Protein AF-A0A379TYY9-F1 (afdb_monomer_lite)

Radius of gyration: 23.91 Å; chains: 1; bounding box: 45×38×74 Å

InterPro domains:
  IPR006034 Asparaginase/glutaminase-like [PIRSF001220] (24-92)
  IPR006034 Asparaginase/glutaminase-like [PS51732] (27-95)
  IPR006034 Asparaginase/glutaminase-like [PTHR11707] (25-90)
  IPR020827 Asparaginase/glutaminase, active site 1 [PS00144] (31-39)
  IPR027474 L-asparaginase, N-terminal [PF00710] (29-91)
  IPR036152 Asparaginase/glutaminase-like superfamily [SSF53774] (26-91)
  IPR037152 L-asparaginase, N-terminal domain superfamily [G3DSA:3.40.50.1170] (22-94)

Secondary structure (DSSP, 8-state):
-------------HHHHHHHHHHHSPPEEEEEEEESGGGEEEETTEEEE-TTHHHHHHHH-GGGGSTTSPEEEEEEEEEEEPGGG--HHHHHTT-

Foldseek 3Di:
DDPDDPDDPPPCPVVNVVVVVVVVDAAEEEAEQQADQQQFDQDPVGTHHDPCSNVVVLVVDVVCVDPNHHHYDYDYDPPRDYPVPDDPVVVVVVD

Structure (mmCIF, N/CA/C/O backbone):
data_AF-A0A379TYY9-F1
#
_entry.id   AF-A0A379TYY9-F1
#
loop_
_atom_site.group_PDB
_atom_site.id
_atom_site.type_symbol
_atom_site.label_atom_id
_atom_site.label_alt_id
_atom_site.label_comp_id
_atom_site.label_asym_id
_atom_site.label_entity_id
_atom_site.label_seq_id
_atom_site.pdbx_PDB_ins_code
_atom_site.Cartn_x
_atom_site.Cartn_y
_atom_site.Cartn_z
_atom_site.occupancy
_atom_site.B_iso_or_equiv
_atom_site.auth_seq_id
_atom_site.auth_comp_id
_atom_site.auth_asym_id
_atom_site.auth_atom_id
_atom_site.pdbx_PDB_model_num
ATOM 1 N N . MET A 1 1 ? -29.240 6.922 62.359 1.00 37.91 1 MET A N 1
ATOM 2 C CA . MET A 1 1 ? -28.284 6.656 61.264 1.00 37.91 1 MET A CA 1
ATOM 3 C C . MET A 1 1 ? -29.041 6.714 59.949 1.00 37.91 1 MET A C 1
ATOM 5 O O . MET A 1 1 ? -29.799 5.801 59.666 1.00 37.91 1 MET A O 1
ATOM 9 N N . ALA A 1 2 ? -28.898 7.797 59.192 1.00 30.86 2 ALA A N 1
ATOM 10 C CA . ALA A 1 2 ? -29.344 7.875 57.804 1.00 30.86 2 ALA A CA 1
ATOM 11 C C . ALA A 1 2 ? -28.343 8.785 57.089 1.00 30.86 2 ALA A C 1
ATOM 13 O O . ALA A 1 2 ? -28.366 10.000 57.264 1.00 30.86 2 ALA A O 1
ATOM 14 N N . VAL A 1 3 ? -27.379 8.179 56.399 1.00 34.03 3 VAL A N 1
ATOM 15 C CA . VAL A 1 3 ? -26.412 8.906 55.575 1.00 34.03 3 VAL A CA 1
ATOM 16 C C . VAL A 1 3 ? -27.133 9.242 54.275 1.00 34.03 3 VAL A C 1
ATOM 18 O O . VAL A 1 3 ? -27.381 8.371 53.447 1.00 34.03 3 VAL A O 1
ATOM 21 N N . THR A 1 4 ? -27.547 10.495 54.128 1.00 35.06 4 THR A N 1
ATOM 22 C CA . THR A 1 4 ? -28.134 11.012 52.892 1.00 35.06 4 THR A CA 1
ATOM 23 C C . THR A 1 4 ? -27.013 11.226 51.876 1.00 35.06 4 THR A C 1
ATOM 25 O O . THR A 1 4 ? -26.236 12.172 52.000 1.00 35.06 4 THR A O 1
ATOM 28 N N . TYR A 1 5 ? -26.900 10.350 50.878 1.00 40.84 5 TYR A N 1
ATOM 29 C CA . TYR A 1 5 ? -25.984 10.553 49.756 1.00 40.84 5 TYR A CA 1
ATOM 30 C C . TYR A 1 5 ? -26.551 11.638 48.832 1.00 40.84 5 TYR A C 1
ATOM 32 O O . TYR A 1 5 ? -27.510 11.420 48.096 1.00 40.84 5 TYR A O 1
ATOM 40 N N . SER A 1 6 ? -25.968 12.834 48.905 1.00 37.25 6 SER A N 1
ATOM 41 C CA . SER A 1 6 ? -26.215 13.932 47.971 1.00 37.25 6 SER A CA 1
ATOM 42 C C . SER A 1 6 ? -25.540 13.603 46.635 1.00 37.25 6 SER A C 1
ATOM 44 O O . SER A 1 6 ? -24.326 13.744 46.491 1.00 37.25 6 SER A O 1
ATOM 46 N N . CYS A 1 7 ? -26.317 13.135 45.657 1.00 41.88 7 CYS A N 1
ATOM 47 C CA . CYS A 1 7 ? -25.876 13.041 44.267 1.00 41.88 7 CYS A CA 1
ATOM 48 C C . CYS A 1 7 ? -25.705 14.454 43.693 1.00 41.88 7 CYS A C 1
ATOM 50 O O . CYS A 1 7 ? -26.648 15.042 43.172 1.00 41.88 7 CYS A O 1
ATOM 52 N N . HIS A 1 8 ? -24.493 15.000 43.782 1.00 41.09 8 HIS A N 1
ATOM 53 C CA . HIS A 1 8 ? -24.095 16.120 42.936 1.00 41.09 8 HIS A CA 1
ATOM 54 C C . HIS A 1 8 ? -23.859 15.601 41.507 1.00 41.09 8 HIS A C 1
ATOM 56 O O . HIS A 1 8 ? -23.128 14.620 41.341 1.00 41.09 8 HIS A O 1
ATOM 62 N N . PRO A 1 9 ? -24.432 16.227 40.463 1.00 45.75 9 PRO A N 1
ATOM 63 C CA . PRO A 1 9 ? -24.059 15.913 39.093 1.00 45.75 9 PRO A CA 1
ATOM 64 C C . PRO A 1 9 ? -22.599 16.328 38.897 1.00 45.75 9 PRO A C 1
ATOM 66 O O . PRO A 1 9 ? -22.241 17.494 39.066 1.00 45.75 9 PRO A O 1
ATOM 69 N N . ILE A 1 10 ? -21.738 15.366 38.566 1.00 57.34 10 ILE A N 1
ATOM 70 C CA . ILE A 1 10 ? -20.370 15.651 38.134 1.00 57.34 10 ILE A CA 1
ATOM 71 C C . ILE A 1 10 ? -20.509 16.439 36.830 1.00 57.34 10 ILE A C 1
ATOM 73 O O . ILE A 1 10 ? -20.862 15.872 35.797 1.00 57.34 10 ILE A O 1
ATOM 77 N N . ILE A 1 11 ? -20.289 17.755 36.879 1.00 54.44 11 ILE A N 1
ATOM 78 C CA . ILE A 1 11 ? -20.211 18.595 35.683 1.00 54.44 11 ILE A CA 1
ATOM 79 C C . ILE A 1 11 ? -18.937 18.173 34.952 1.00 54.44 11 ILE A C 1
ATOM 81 O O . ILE A 1 11 ? -17.837 18.641 35.246 1.00 54.44 11 ILE A O 1
ATOM 85 N N . ILE A 1 12 ? -19.075 17.219 34.035 1.00 56.53 12 ILE A N 1
ATOM 86 C CA . ILE A 1 12 ? -17.994 16.802 33.150 1.00 56.53 12 ILE A CA 1
ATOM 87 C C . ILE A 1 12 ? -17.732 18.001 32.240 1.00 56.53 12 ILE A C 1
ATOM 89 O O . ILE A 1 12 ? -18.547 18.326 31.380 1.00 56.53 12 ILE A O 1
ATOM 93 N N . ASN A 1 13 ? -16.634 18.719 32.477 1.00 55.59 13 ASN A N 1
ATOM 94 C CA . ASN A 1 13 ? -16.265 19.863 31.653 1.00 55.59 13 ASN A CA 1
ATOM 95 C C . ASN A 1 13 ? -16.153 19.395 30.190 1.00 55.59 13 ASN A C 1
ATOM 97 O O . ASN A 1 13 ? -15.492 18.388 29.922 1.00 55.59 13 ASN A O 1
ATOM 101 N N . THR A 1 14 ? -16.781 20.110 29.252 1.00 59.06 14 THR A N 1
ATOM 102 C CA . THR A 1 14 ? -16.821 19.764 27.821 1.00 59.06 14 THR A CA 1
ATOM 103 C C . THR A 1 14 ? -15.429 19.453 27.261 1.00 59.06 14 THR A C 1
ATOM 105 O O . THR A 1 14 ? -15.277 18.541 26.458 1.00 59.06 14 THR A O 1
ATOM 108 N N . SER A 1 15 ? -14.381 20.124 27.754 1.00 60.03 15 SER A N 1
ATOM 109 C CA . SER A 1 15 ? -12.985 19.848 27.378 1.00 60.03 15 SER A CA 1
ATOM 110 C C . SER A 1 15 ? -12.516 18.423 27.732 1.00 60.03 15 SER A C 1
ATOM 112 O O . SER A 1 15 ? -11.836 17.772 26.936 1.00 60.03 15 SER A O 1
ATOM 114 N N . PHE A 1 16 ? -12.919 17.893 28.893 1.00 59.62 16 PHE A N 1
ATOM 115 C CA . PHE A 1 16 ? -12.556 16.543 29.338 1.00 59.62 16 PHE A CA 1
ATOM 116 C C . PHE A 1 16 ? -13.330 15.467 28.567 1.00 59.62 16 PHE A C 1
ATOM 118 O O . PHE A 1 16 ? -12.746 14.469 28.146 1.00 59.62 16 PHE A O 1
ATOM 125 N N . ALA A 1 17 ? -14.619 15.708 28.304 1.00 59.66 17 ALA A N 1
ATOM 126 C CA . ALA A 1 17 ? -15.440 14.838 27.464 1.00 59.66 17 ALA A CA 1
ATOM 127 C C . ALA A 1 17 ? -14.889 14.750 26.027 1.00 59.66 17 ALA A C 1
ATOM 129 O O . ALA A 1 17 ? -14.765 13.653 25.483 1.00 59.66 17 ALA A O 1
ATOM 130 N N . THR A 1 18 ? -14.461 15.872 25.437 1.00 59.44 18 THR A N 1
ATOM 131 C CA . THR A 1 18 ? -13.840 15.890 24.101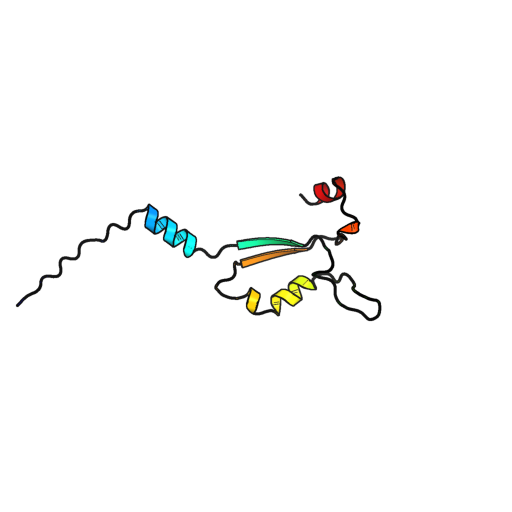 1.00 59.44 18 THR A CA 1
ATOM 132 C C . THR A 1 18 ? -12.513 15.132 24.075 1.00 59.44 18 THR A C 1
ATOM 134 O O . THR A 1 18 ? -12.263 14.363 23.149 1.00 59.44 18 THR A O 1
ATOM 137 N N . ARG A 1 19 ? -11.666 15.282 25.104 1.00 62.38 19 ARG A N 1
ATOM 138 C CA . ARG A 1 19 ? -10.394 14.545 25.205 1.00 62.38 19 ARG A CA 1
ATOM 139 C C . ARG A 1 19 ? -10.604 13.038 25.338 1.00 62.38 19 ARG A C 1
ATOM 141 O O . ARG A 1 19 ? -9.886 12.276 24.699 1.00 62.38 19 ARG A O 1
ATOM 148 N N . LEU A 1 20 ? -11.590 12.617 26.131 1.00 61.56 20 LEU A N 1
ATOM 149 C CA . LEU A 1 20 ? -11.958 11.209 26.263 1.00 61.56 20 LEU A CA 1
ATOM 150 C C . LEU A 1 20 ? -12.495 10.661 24.935 1.00 61.56 20 LEU A C 1
ATOM 152 O O . LEU A 1 20 ? -12.098 9.579 24.520 1.00 61.56 20 LEU A O 1
ATOM 156 N N . ASN A 1 21 ? -13.315 11.435 24.217 1.00 64.50 21 ASN A N 1
ATOM 157 C CA . ASN A 1 21 ? -13.832 11.032 22.911 1.00 64.50 21 ASN A CA 1
ATOM 158 C C . ASN A 1 21 ? -12.713 10.859 21.864 1.00 64.50 21 ASN A C 1
ATOM 160 O O . ASN A 1 21 ? -12.724 9.885 21.124 1.00 64.50 21 ASN A O 1
ATOM 164 N N . ILE A 1 22 ? -11.693 11.727 21.849 1.00 63.00 22 ILE A N 1
ATOM 165 C CA . ILE A 1 22 ? -10.517 11.577 20.965 1.00 63.00 22 ILE A CA 1
ATOM 166 C C . ILE A 1 22 ? -9.740 10.282 21.256 1.00 63.00 22 ILE A C 1
ATOM 168 O O . ILE A 1 22 ? -9.184 9.683 20.338 1.00 63.00 22 ILE A O 1
ATOM 172 N N . ILE A 1 23 ? -9.684 9.849 22.518 1.00 67.44 23 ILE A N 1
ATOM 173 C CA . ILE A 1 23 ? -8.994 8.612 22.918 1.00 67.44 23 ILE A CA 1
ATOM 174 C C . ILE A 1 23 ? -9.852 7.372 22.609 1.00 67.44 23 ILE A C 1
ATOM 176 O O . ILE A 1 23 ? -9.302 6.323 22.291 1.00 67.44 23 ILE A O 1
ATOM 180 N N . MET A 1 24 ? -11.183 7.488 22.673 1.00 70.00 24 MET A N 1
ATOM 181 C CA . MET A 1 24 ? -12.122 6.387 22.409 1.00 70.00 24 MET A CA 1
ATOM 182 C C . MET A 1 24 ? -12.439 6.180 20.921 1.00 70.00 24 MET A C 1
ATOM 184 O O . MET A 1 24 ? -12.919 5.111 20.550 1.00 70.00 24 MET A O 1
ATOM 188 N N . GLN A 1 25 ? -12.203 7.176 20.063 1.00 78.38 25 GLN A N 1
ATOM 189 C CA . GLN A 1 25 ? -12.404 7.032 18.623 1.00 78.38 25 GLN A CA 1
ATOM 190 C C . GLN A 1 25 ? -11.255 6.239 17.999 1.00 78.38 25 GLN A C 1
ATOM 192 O O . GLN A 1 25 ? -10.093 6.659 18.025 1.00 78.38 25 GLN A O 1
ATOM 197 N N . LYS A 1 26 ? -11.595 5.094 17.401 1.00 81.88 26 LYS A N 1
ATOM 198 C CA . LYS A 1 26 ? -10.641 4.297 16.636 1.00 81.88 26 LYS A CA 1
ATOM 199 C C . LYS A 1 26 ? -10.180 5.114 15.430 1.00 81.88 26 LYS A C 1
ATOM 201 O O . LYS A 1 26 ? -10.986 5.610 14.647 1.00 81.88 26 LYS A O 1
ATOM 206 N N . LYS A 1 27 ? -8.870 5.322 15.325 1.00 88.19 27 LYS A N 1
ATOM 207 C CA . LYS A 1 27 ? -8.284 6.103 14.232 1.00 88.19 27 LYS A CA 1
ATOM 208 C C . LYS A 1 27 ? -8.337 5.286 12.943 1.00 88.19 27 LYS A C 1
ATOM 210 O O . LYS A 1 27 ? -8.217 4.067 12.997 1.00 88.19 27 LYS A O 1
ATOM 215 N N . SER A 1 28 ? -8.456 5.966 11.807 1.00 90.12 28 SER A N 1
ATOM 216 C CA . SER A 1 28 ? -8.369 5.354 10.479 1.00 90.12 28 SER A CA 1
ATOM 217 C C . SER A 1 28 ? -7.191 5.951 9.713 1.00 90.12 28 SER A C 1
ATOM 219 O O . SER A 1 28 ? -7.059 7.175 9.658 1.00 90.12 28 SER A O 1
ATOM 221 N N . ILE A 1 29 ? -6.340 5.109 9.128 1.00 92.38 29 ILE A N 1
ATOM 222 C CA . ILE A 1 29 ? -5.168 5.515 8.342 1.00 92.38 29 ILE A CA 1
ATOM 223 C C . ILE A 1 29 ? -5.277 5.042 6.888 1.00 92.38 29 ILE A C 1
ATOM 225 O O . ILE A 1 29 ? -5.815 3.977 6.594 1.00 92.38 29 ILE A O 1
ATOM 229 N N . TYR A 1 30 ? -4.744 5.836 5.964 1.00 91.12 30 TYR A N 1
ATOM 230 C CA . TYR A 1 30 ? -4.636 5.470 4.555 1.00 91.12 30 TYR A CA 1
ATOM 231 C C . TYR A 1 30 ? -3.179 5.177 4.211 1.00 91.12 30 TYR A C 1
ATOM 233 O O . TYR A 1 30 ? -2.293 5.984 4.495 1.00 91.12 30 TYR A O 1
ATOM 241 N N . VAL A 1 31 ? -2.940 4.022 3.602 1.00 90.06 31 VAL A N 1
ATOM 242 C CA . VAL A 1 31 ? -1.617 3.548 3.206 1.00 90.06 31 VAL A CA 1
ATOM 243 C C . VAL A 1 31 ? -1.562 3.520 1.682 1.00 90.06 31 VAL A C 1
ATOM 245 O O . VAL A 1 31 ? -2.117 2.630 1.041 1.00 90.06 31 VAL A O 1
ATOM 248 N N . ALA A 1 32 ? -0.880 4.504 1.101 1.00 89.62 32 ALA A N 1
ATOM 249 C CA . ALA A 1 32 ? -0.540 4.519 -0.316 1.00 89.62 32 ALA A CA 1
ATOM 250 C C . ALA A 1 32 ? 0.662 3.594 -0.556 1.00 89.62 32 ALA A C 1
ATOM 252 O O . ALA A 1 32 ? 1.806 3.978 -0.309 1.00 89.62 32 ALA A O 1
ATOM 253 N N . TYR A 1 33 ? 0.412 2.368 -1.011 1.00 89.06 33 TYR A N 1
ATOM 254 C CA . TYR A 1 33 ? 1.468 1.429 -1.371 1.00 89.06 33 TYR A CA 1
ATOM 255 C C . TYR A 1 33 ? 1.918 1.691 -2.811 1.00 89.06 33 TYR A C 1
ATOM 257 O O . TYR A 1 33 ? 1.343 1.182 -3.773 1.00 89.06 33 TYR A O 1
ATOM 265 N N . THR A 1 34 ? 2.935 2.542 -2.947 1.00 84.62 34 THR A N 1
ATOM 266 C CA . THR A 1 34 ? 3.483 2.968 -4.242 1.00 84.62 34 THR A CA 1
ATOM 267 C C . THR A 1 34 ? 4.486 1.980 -4.832 1.00 84.62 34 THR A C 1
ATOM 269 O O . THR A 1 34 ? 4.753 2.049 -6.026 1.00 84.62 34 THR A O 1
ATOM 272 N N . GLY A 1 35 ? 5.030 1.059 -4.030 1.00 82.94 35 GLY A N 1
ATOM 273 C CA . GLY A 1 35 ? 6.004 0.059 -4.466 1.00 82.94 35 GLY A CA 1
ATOM 274 C C . GLY A 1 35 ? 7.133 -0.182 -3.467 1.00 82.94 35 GLY A C 1
ATOM 275 O O . GLY A 1 35 ? 6.974 0.016 -2.262 1.00 82.94 35 GLY A O 1
ATOM 276 N N . GLY A 1 36 ? 8.272 -0.660 -3.966 1.00 80.19 36 GLY A N 1
ATOM 277 C CA . GLY A 1 36 ? 9.409 -1.096 -3.153 1.00 80.19 36 GLY A CA 1
ATOM 278 C C . GLY A 1 36 ? 9.313 -2.539 -2.636 1.00 80.19 36 GLY A C 1
ATOM 279 O O . GLY A 1 36 ? 8.316 -3.242 -2.819 1.00 80.19 36 GLY A O 1
ATOM 280 N N . THR A 1 37 ? 10.380 -2.983 -1.967 1.00 83.38 37 THR A N 1
ATOM 281 C CA . THR A 1 37 ? 10.613 -4.395 -1.609 1.00 83.38 37 THR A CA 1
ATOM 282 C C . THR A 1 37 ? 9.694 -4.950 -0.524 1.00 83.38 37 THR A C 1
ATOM 284 O O . THR A 1 37 ? 9.546 -6.165 -0.426 1.00 83.38 37 THR A O 1
ATOM 287 N N . ILE A 1 38 ? 9.036 -4.086 0.256 1.00 83.75 38 ILE A N 1
ATOM 288 C CA . ILE A 1 38 ? 8.198 -4.472 1.403 1.00 83.75 38 ILE A CA 1
ATOM 289 C C . ILE A 1 38 ? 7.001 -5.364 1.034 1.00 83.75 38 ILE A C 1
ATOM 291 O O . ILE A 1 38 ? 6.574 -6.169 1.852 1.00 83.75 38 ILE A O 1
ATOM 295 N N . GLY A 1 39 ? 6.475 -5.244 -0.188 1.00 81.44 39 GLY A N 1
ATOM 296 C CA . GLY A 1 39 ? 5.381 -6.081 -0.696 1.00 81.44 39 GLY A CA 1
ATOM 297 C C . GLY A 1 39 ? 5.812 -7.077 -1.773 1.00 81.44 39 GLY A C 1
ATOM 298 O O . GLY A 1 39 ? 4.956 -7.662 -2.435 1.00 81.44 39 GLY A O 1
ATOM 299 N N . MET A 1 40 ? 7.120 -7.265 -1.985 1.00 84.94 40 MET A N 1
ATOM 300 C CA . MET A 1 40 ? 7.622 -8.225 -2.967 1.00 84.94 40 MET A CA 1
ATOM 301 C C . MET A 1 40 ? 7.629 -9.644 -2.399 1.00 84.94 40 MET A C 1
ATOM 303 O O . MET A 1 40 ? 7.999 -9.881 -1.250 1.00 84.94 40 MET A O 1
ATOM 307 N N . GLN A 1 41 ? 7.289 -10.612 -3.243 1.00 83.75 41 GLN A N 1
ATOM 308 C CA . GLN A 1 41 ? 7.336 -12.025 -2.896 1.00 83.75 41 GLN A CA 1
ATOM 309 C C . GLN A 1 41 ? 8.701 -12.611 -3.273 1.00 83.75 41 GLN A C 1
ATOM 311 O O . GLN A 1 41 ? 9.235 -12.340 -4.351 1.00 83.75 41 GLN A O 1
ATOM 316 N N . ARG A 1 42 ? 9.268 -13.450 -2.401 1.00 85.31 42 ARG A N 1
ATOM 317 C CA . ARG A 1 42 ? 10.499 -14.192 -2.704 1.00 85.31 42 ARG A CA 1
ATOM 318 C C . ARG A 1 42 ? 10.219 -15.277 -3.752 1.00 85.31 42 ARG A C 1
ATOM 320 O O . ARG A 1 42 ? 9.265 -16.038 -3.610 1.00 85.31 42 ARG A O 1
ATOM 327 N N . SER A 1 43 ? 11.068 -15.357 -4.770 1.00 86.12 43 SER A N 1
ATOM 328 C CA . SER A 1 43 ? 11.062 -16.376 -5.827 1.00 86.12 43 SER A CA 1
ATOM 329 C C . SER A 1 43 ? 12.468 -16.953 -6.033 1.00 86.12 43 SER A C 1
ATOM 331 O O . SER A 1 43 ? 13.445 -16.418 -5.500 1.00 86.12 43 SER A O 1
ATOM 333 N N . ASP A 1 44 ? 12.586 -18.005 -6.845 1.00 86.31 44 ASP A N 1
ATOM 334 C CA . ASP A 1 44 ? 13.873 -18.637 -7.180 1.00 86.31 44 ASP A CA 1
ATOM 335 C C . ASP A 1 44 ? 14.831 -17.705 -7.944 1.00 86.31 44 ASP A C 1
ATOM 337 O O . ASP A 1 44 ? 16.032 -17.956 -7.994 1.00 86.31 44 ASP A O 1
ATOM 341 N N . GLN A 1 45 ? 14.315 -16.623 -8.534 1.00 83.31 45 GLN A N 1
ATOM 342 C CA . GLN A 1 45 ? 15.084 -15.627 -9.290 1.00 83.31 45 GLN A CA 1
ATOM 343 C C . GLN A 1 45 ? 15.255 -14.297 -8.528 1.00 83.31 45 GLN A C 1
ATOM 345 O O . GLN A 1 45 ? 15.701 -13.310 -9.104 1.00 83.31 45 GLN A O 1
ATOM 350 N N . GLY A 1 46 ? 14.904 -14.249 -7.237 1.00 83.88 46 GLY A N 1
ATOM 351 C CA . GLY A 1 46 ? 14.961 -13.036 -6.412 1.00 83.88 46 GLY A CA 1
ATOM 352 C C . GLY A 1 46 ? 13.582 -12.547 -5.964 1.00 83.88 46 GLY A C 1
ATOM 353 O O . GLY A 1 46 ? 12.617 -13.311 -5.933 1.00 83.88 46 GLY A O 1
ATOM 354 N N . TYR A 1 47 ? 13.480 -11.282 -5.564 1.00 82.12 47 TYR A N 1
ATOM 355 C CA . TYR A 1 47 ? 12.208 -10.680 -5.157 1.00 82.12 47 TYR A CA 1
ATOM 356 C C . TYR A 1 47 ? 11.445 -10.191 -6.385 1.00 82.12 47 TYR A C 1
ATOM 358 O O . TYR A 1 47 ? 12.002 -9.467 -7.205 1.00 82.12 47 TYR A O 1
ATOM 366 N N . ILE A 1 48 ? 10.171 -10.571 -6.497 1.00 81.38 48 ILE A N 1
ATOM 367 C CA . ILE A 1 48 ? 9.290 -10.155 -7.593 1.00 81.38 48 ILE A CA 1
ATOM 368 C C . ILE A 1 48 ? 8.091 -9.362 -7.055 1.00 81.38 48 ILE A C 1
ATOM 370 O O . ILE A 1 48 ? 7.559 -9.702 -5.992 1.00 81.38 48 ILE A O 1
ATOM 374 N N . PRO A 1 49 ? 7.648 -8.300 -7.751 1.00 79.19 49 PRO A N 1
ATOM 375 C CA . PRO A 1 49 ? 6.432 -7.592 -7.381 1.00 79.19 49 PRO A CA 1
ATOM 376 C C . PRO A 1 49 ? 5.226 -8.490 -7.671 1.00 79.19 49 PRO A C 1
ATOM 378 O O . PRO A 1 49 ? 5.043 -8.960 -8.793 1.00 79.19 49 PRO A O 1
ATOM 381 N N . VAL A 1 50 ? 4.400 -8.743 -6.657 1.00 82.31 50 VAL A N 1
ATOM 382 C CA . VAL A 1 50 ? 3.172 -9.532 -6.799 1.00 82.31 50 VAL A CA 1
ATOM 383 C C . VAL A 1 50 ? 2.015 -8.687 -6.307 1.00 82.31 50 VAL A C 1
ATOM 385 O O . VAL A 1 50 ? 1.957 -8.330 -5.131 1.00 82.31 50 VAL A O 1
ATOM 388 N N . SER A 1 51 ? 1.081 -8.387 -7.208 1.00 83.31 51 SER A N 1
ATOM 389 C CA . SER A 1 51 ? -0.058 -7.551 -6.850 1.00 83.31 51 SER A CA 1
ATOM 390 C C . SER A 1 51 ? -0.920 -8.208 -5.773 1.00 83.31 51 SER A C 1
ATOM 392 O O . SER A 1 51 ? -1.114 -9.434 -5.746 1.00 83.31 51 SER A O 1
ATOM 394 N N . GLY A 1 52 ? -1.385 -7.404 -4.822 1.00 85.12 52 GLY A N 1
ATOM 395 C CA . GLY A 1 52 ? -2.187 -7.876 -3.704 1.00 85.12 52 GLY A CA 1
ATOM 396 C C . GLY A 1 52 ? -1.415 -8.721 -2.684 1.00 85.12 52 GLY A C 1
ATOM 397 O O . GLY A 1 52 ? -2.042 -9.339 -1.821 1.00 85.12 52 GLY A O 1
ATOM 398 N N . HIS A 1 53 ? -0.087 -8.870 -2.799 1.00 88.44 53 HIS A N 1
ATOM 399 C CA . HIS A 1 53 ? 0.691 -9.697 -1.868 1.00 88.44 53 HIS A CA 1
ATOM 400 C C . HIS A 1 53 ? 0.740 -9.070 -0.474 1.00 88.44 53 HIS A C 1
ATOM 402 O O . HIS A 1 53 ? 0.427 -9.746 0.505 1.00 88.44 53 HIS A O 1
ATOM 408 N N . LEU A 1 54 ? 1.030 -7.769 -0.394 1.00 87.50 54 LEU A N 1
ATOM 409 C CA . LEU A 1 54 ? 1.113 -7.036 0.869 1.00 87.50 54 LEU A CA 1
ATOM 410 C C . LEU A 1 54 ? -0.214 -7.068 1.641 1.00 87.50 54 LEU A C 1
ATOM 412 O O . LEU A 1 54 ? -0.239 -7.356 2.833 1.00 87.50 54 LEU A O 1
ATOM 416 N N . GLN A 1 55 ? -1.333 -6.835 0.957 1.00 89.50 55 GLN A N 1
ATOM 417 C CA . GLN A 1 55 ? -2.675 -6.841 1.542 1.00 89.50 55 GLN A CA 1
ATOM 418 C C . GLN A 1 55 ? -3.017 -8.224 2.095 1.00 8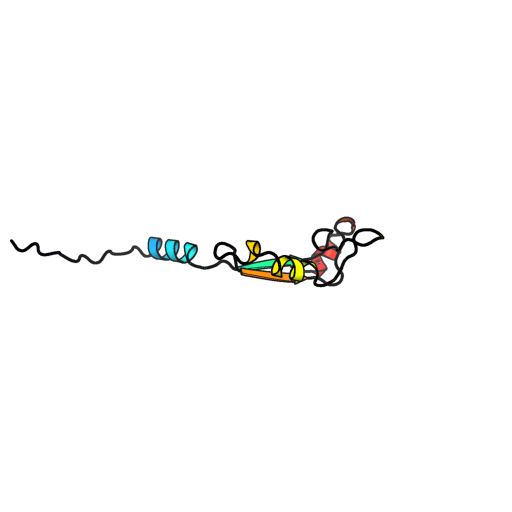9.50 55 GLN A C 1
ATOM 420 O O . GLN A 1 55 ? -3.559 -8.333 3.192 1.00 89.50 55 GLN A O 1
ATOM 425 N N . ARG A 1 56 ? -2.658 -9.289 1.364 1.00 89.31 56 ARG A N 1
ATOM 426 C CA . ARG A 1 56 ? -2.828 -10.668 1.838 1.00 89.31 56 ARG A CA 1
ATOM 427 C C . ARG A 1 56 ? -1.957 -10.964 3.052 1.00 89.31 56 ARG A C 1
ATOM 429 O O . ARG A 1 56 ? -2.446 -11.582 3.987 1.00 89.31 56 ARG A O 1
ATOM 436 N N . GLN A 1 57 ? -0.698 -10.528 3.063 1.00 89.00 57 GLN A N 1
ATOM 437 C CA . GLN A 1 57 ? 0.187 -10.736 4.211 1.00 89.00 57 GLN A CA 1
ATOM 438 C C . GLN A 1 57 ? -0.323 -10.016 5.460 1.00 89.00 57 GLN A C 1
ATOM 440 O O . GLN A 1 57 ? -0.399 -10.631 6.518 1.00 89.00 57 GLN A O 1
ATOM 445 N N . LEU A 1 58 ? -0.742 -8.757 5.327 1.00 88.56 58 LEU A N 1
ATOM 446 C CA . LEU A 1 58 ? -1.273 -7.982 6.448 1.00 88.56 58 LEU A CA 1
ATOM 447 C C . LEU A 1 58 ? -2.589 -8.559 6.978 1.00 88.56 58 LEU A C 1
ATOM 449 O O . LEU A 1 58 ? -2.779 -8.590 8.187 1.00 88.56 58 LEU A O 1
ATOM 453 N N . ALA A 1 59 ? -3.444 -9.100 6.103 1.00 87.12 59 ALA A N 1
ATOM 454 C CA . ALA A 1 59 ? -4.662 -9.804 6.511 1.00 87.12 59 ALA A CA 1
ATOM 455 C C . ALA A 1 59 ? -4.388 -11.096 7.308 1.00 87.12 59 ALA A C 1
ATOM 457 O O . ALA A 1 59 ? -5.236 -11.549 8.075 1.00 87.12 59 ALA A O 1
ATOM 458 N N . LEU A 1 60 ? -3.217 -11.710 7.113 1.00 89.31 60 LEU A N 1
ATOM 459 C CA . LEU A 1 60 ? -2.799 -12.927 7.812 1.00 89.31 60 LEU A CA 1
ATOM 460 C C . LEU A 1 60 ? -2.046 -12.644 9.119 1.00 89.31 60 LEU A C 1
ATOM 462 O O . LEU A 1 60 ? -1.792 -13.585 9.865 1.00 89.31 60 LEU A O 1
ATOM 466 N N . MET A 1 61 ? -1.688 -11.386 9.391 1.00 88.00 61 MET A N 1
ATOM 467 C CA . MET A 1 61 ? -0.910 -10.956 10.554 1.00 88.00 61 MET A CA 1
ATOM 468 C C . MET A 1 61 ? -1.845 -10.395 11.643 1.00 88.00 61 MET A C 1
ATOM 470 O O . MET A 1 61 ? -2.295 -9.248 11.540 1.00 88.00 61 MET A O 1
ATOM 474 N N . PRO A 1 62 ? -2.165 -11.165 12.704 1.00 87.50 62 PRO A N 1
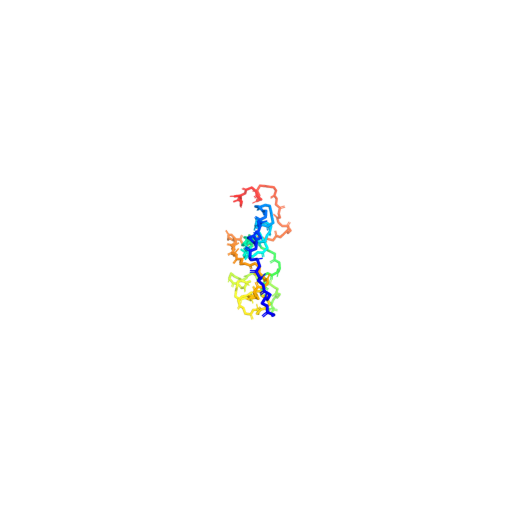ATOM 475 C CA . PRO A 1 62 ? -3.133 -10.759 13.726 1.00 87.50 62 PRO A CA 1
ATOM 476 C C . PRO A 1 62 ? -2.758 -9.459 14.447 1.00 87.50 62 PRO A C 1
ATOM 478 O O . PRO A 1 62 ? -3.633 -8.740 14.929 1.00 87.50 62 PRO A O 1
ATOM 481 N N . GLU A 1 63 ? -1.466 -9.136 14.504 1.00 87.94 63 GLU A N 1
ATOM 482 C CA . GLU A 1 63 ? -0.931 -7.903 15.072 1.00 87.94 63 GLU A CA 1
ATOM 483 C C . GLU A 1 63 ? -1.517 -6.634 14.437 1.00 87.94 63 GLU A C 1
ATOM 485 O O . GLU A 1 63 ? -1.685 -5.644 15.149 1.00 87.94 63 GLU A O 1
ATOM 490 N N . PHE A 1 64 ? -1.912 -6.668 13.158 1.00 86.38 64 PHE A N 1
ATOM 491 C CA . PHE A 1 64 ? -2.529 -5.532 12.462 1.00 86.38 64 PHE A CA 1
ATOM 492 C C . PHE A 1 64 ? -4.040 -5.419 12.695 1.00 86.38 64 PHE A C 1
ATOM 494 O O . PHE A 1 64 ? -4.625 -4.373 12.426 1.00 86.38 64 PHE A O 1
ATOM 501 N N . HIS A 1 65 ? -4.672 -6.454 13.248 1.00 86.19 65 HIS A N 1
ATOM 502 C CA . HIS A 1 65 ? -6.113 -6.494 13.526 1.00 86.19 65 HIS A CA 1
ATOM 503 C C . HIS A 1 65 ? -6.447 -6.312 15.009 1.00 86.19 65 HIS A C 1
ATOM 505 O O . HIS A 1 65 ? -7.596 -6.474 15.428 1.00 86.19 65 HIS A O 1
ATOM 511 N N . ARG A 1 66 ? -5.442 -5.971 15.818 1.00 88.12 66 ARG A N 1
ATOM 512 C CA . ARG A 1 66 ? -5.612 -5.724 17.245 1.00 88.12 66 ARG A CA 1
ATOM 513 C C . ARG A 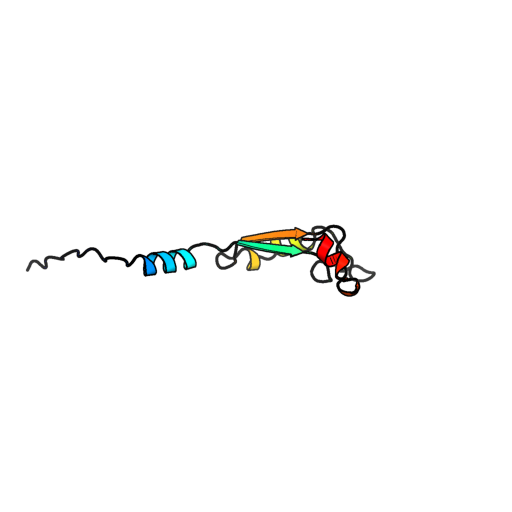1 66 ? -6.548 -4.537 17.515 1.00 88.12 66 ARG A C 1
ATOM 515 O O . ARG A 1 66 ? -6.534 -3.571 16.755 1.00 88.12 66 ARG A O 1
ATOM 522 N N . PRO A 1 67 ? -7.310 -4.541 18.625 1.00 82.69 67 PRO A N 1
ATOM 523 C CA . PRO A 1 67 ? -8.184 -3.423 18.982 1.00 82.69 67 PRO A CA 1
ATOM 524 C C . PRO A 1 67 ? -7.443 -2.092 19.148 1.00 82.69 67 PRO A C 1
ATOM 526 O O . PRO A 1 67 ? -8.022 -1.039 18.897 1.00 82.69 67 PRO A O 1
ATOM 529 N N . GLU A 1 68 ? -6.172 -2.135 19.565 1.00 85.25 68 GLU A N 1
ATOM 530 C CA . GLU A 1 68 ? -5.348 -0.937 19.743 1.00 85.25 68 GLU A CA 1
ATOM 531 C C . GLU A 1 68 ? -4.810 -0.372 18.418 1.00 85.25 68 GLU A C 1
A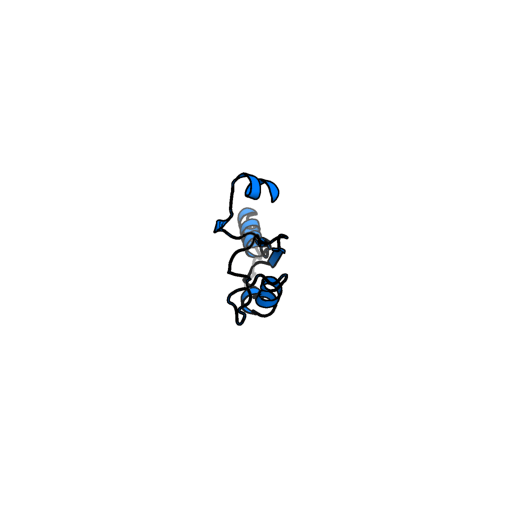TOM 533 O O . GLU A 1 68 ? -4.374 0.781 18.377 1.00 85.25 68 GLU A O 1
ATOM 538 N N . MET A 1 69 ? -4.833 -1.164 17.340 1.00 87.31 69 MET A N 1
ATOM 539 C CA . MET A 1 69 ? -4.412 -0.717 16.016 1.00 87.31 69 MET A CA 1
ATOM 540 C C . MET A 1 69 ? -5.506 0.128 15.356 1.00 87.31 69 MET A C 1
ATOM 542 O O . MET A 1 69 ? -6.693 -0.194 15.471 1.00 87.31 69 MET A O 1
ATOM 546 N N . PRO A 1 70 ? -5.133 1.206 14.643 1.00 89.31 70 PRO A N 1
ATOM 547 C CA . PRO A 1 70 ? -6.082 1.938 13.823 1.00 89.31 70 PRO A CA 1
ATOM 548 C C . PRO A 1 70 ? -6.634 1.035 12.718 1.00 89.31 70 PRO A C 1
ATOM 550 O O . PRO A 1 70 ? -5.957 0.119 12.251 1.00 89.31 70 PRO A O 1
ATOM 553 N N . ASP A 1 71 ? -7.841 1.336 12.253 1.00 88.69 71 ASP A N 1
ATOM 554 C CA . ASP A 1 71 ? -8.293 0.796 10.977 1.00 88.69 71 ASP A CA 1
ATOM 555 C C . ASP A 1 71 ? -7.393 1.345 9.867 1.00 88.69 71 ASP A C 1
ATOM 557 O O . ASP A 1 71 ? -6.919 2.482 9.938 1.00 88.69 71 ASP A O 1
ATOM 561 N N . PHE A 1 72 ? -7.124 0.546 8.842 1.00 90.19 72 PHE A N 1
ATOM 562 C CA . PHE A 1 72 ? -6.285 0.977 7.736 1.00 90.19 72 PHE A CA 1
ATOM 563 C C . PHE A 1 72 ? -6.870 0.550 6.398 1.00 90.19 72 PHE A C 1
ATOM 565 O O . PHE A 1 72 ? -7.450 -0.524 6.261 1.00 90.19 72 PHE A O 1
ATOM 572 N N . THR A 1 73 ? -6.707 1.408 5.397 1.00 90.44 73 THR A N 1
ATOM 573 C CA . THR A 1 73 ? -7.023 1.100 3.999 1.00 90.44 73 THR A CA 1
ATOM 574 C C . THR A 1 73 ? -5.741 1.170 3.189 1.00 90.44 73 THR A C 1
ATOM 576 O O . THR A 1 73 ? -5.031 2.171 3.259 1.00 90.44 73 THR A O 1
ATOM 579 N N . ILE A 1 74 ? -5.444 0.118 2.428 1.00 90.25 74 ILE A N 1
ATOM 580 C CA . ILE A 1 74 ? -4.261 0.056 1.566 1.00 90.25 74 ILE A CA 1
ATOM 581 C C . ILE A 1 74 ? -4.700 0.254 0.128 1.00 90.25 74 ILE A C 1
ATOM 583 O O . ILE A 1 74 ? -5.503 -0.524 -0.386 1.00 90.25 74 ILE A O 1
ATOM 587 N N . HIS A 1 75 ? -4.138 1.266 -0.520 1.00 89.31 75 HIS A N 1
ATOM 588 C CA . HIS A 1 75 ? -4.268 1.461 -1.952 1.00 89.31 75 HIS A CA 1
ATOM 589 C C . HIS A 1 75 ? -2.943 1.128 -2.620 1.00 89.31 75 HIS A C 1
ATOM 591 O O . HIS A 1 75 ? -1.943 1.820 -2.426 1.00 89.31 75 HIS A O 1
ATOM 597 N N . GLU A 1 76 ? -2.942 0.040 -3.378 1.00 87.94 76 GLU A N 1
ATOM 598 C CA . GLU A 1 76 ? -1.802 -0.365 -4.185 1.00 87.94 76 GLU A CA 1
ATOM 599 C C . GLU A 1 76 ? -1.847 0.347 -5.530 1.00 87.94 76 GLU A C 1
ATOM 601 O O . GLU A 1 76 ? -2.842 0.277 -6.251 1.00 87.94 76 GLU A O 1
ATOM 606 N N . TYR A 1 77 ? -0.758 1.030 -5.860 1.00 82.94 77 TYR A N 1
ATOM 607 C CA . TYR A 1 77 ? -0.624 1.716 -7.132 1.00 82.94 77 TYR A CA 1
ATOM 608 C C . TYR A 1 77 ? -0.172 0.745 -8.222 1.00 82.94 77 TYR A C 1
ATOM 610 O O . TYR A 1 77 ? 0.683 -0.114 -8.007 1.00 82.94 77 TYR A O 1
ATOM 618 N N . ALA A 1 78 ? -0.733 0.920 -9.418 1.00 76.00 78 ALA A N 1
ATOM 619 C CA . ALA A 1 78 ? -0.359 0.172 -10.608 1.00 76.00 78 ALA A CA 1
ATOM 620 C C . ALA A 1 78 ? 0.171 1.139 -11.687 1.00 76.00 78 ALA A C 1
ATOM 622 O O . ALA A 1 78 ? -0.544 2.079 -12.045 1.00 76.00 78 ALA A O 1
ATOM 623 N N . PRO A 1 79 ? 1.385 0.930 -12.233 1.00 74.81 79 PRO A N 1
ATOM 624 C CA . PRO A 1 79 ? 2.384 -0.066 -11.827 1.00 74.81 79 PRO A CA 1
ATOM 625 C C . PRO A 1 79 ? 3.056 0.290 -10.487 1.00 74.81 79 PRO A C 1
ATOM 627 O O . PRO A 1 79 ? 3.136 1.463 -10.131 1.00 74.81 79 PRO A O 1
ATOM 630 N N . LEU A 1 80 ? 3.576 -0.715 -9.775 1.00 74.56 80 LEU A N 1
ATOM 631 C CA . LEU A 1 80 ? 4.425 -0.496 -8.598 1.00 74.56 80 LEU A CA 1
ATOM 632 C C . LEU A 1 80 ? 5.730 0.188 -9.030 1.00 74.56 80 LEU A C 1
ATOM 634 O O . LEU A 1 80 ? 6.378 -0.257 -9.978 1.00 74.56 80 LEU A O 1
ATOM 638 N N . MET A 1 81 ? 6.123 1.251 -8.334 1.00 69.25 81 MET A N 1
ATOM 639 C CA . MET A 1 81 ? 7.390 1.942 -8.561 1.00 69.25 81 MET A CA 1
ATOM 640 C C . MET A 1 81 ? 8.525 1.325 -7.747 1.00 69.25 81 MET A C 1
ATOM 642 O O . MET A 1 81 ? 8.369 1.001 -6.567 1.00 69.25 81 MET A O 1
ATOM 646 N N . ASP A 1 82 ? 9.703 1.228 -8.358 1.00 70.50 82 ASP A N 1
ATOM 647 C CA . ASP A 1 82 ? 10.936 1.104 -7.591 1.00 70.50 82 ASP A CA 1
ATOM 648 C C . ASP A 1 82 ? 11.329 2.488 -7.047 1.00 70.50 82 ASP A C 1
ATOM 650 O O . ASP A 1 82 ? 11.213 3.513 -7.717 1.00 70.50 82 ASP A O 1
ATOM 654 N N . SER A 1 83 ? 11.804 2.513 -5.806 1.00 69.56 83 SER A N 1
ATOM 655 C CA . SER A 1 83 ? 12.374 3.695 -5.162 1.00 69.56 83 SER A CA 1
ATOM 656 C C . SER A 1 83 ? 13.570 4.277 -5.921 1.00 69.56 83 SER A C 1
ATOM 658 O O . SER A 1 83 ? 13.773 5.490 -5.888 1.00 69.56 83 SER A O 1
ATOM 660 N N . SER A 1 84 ? 14.333 3.431 -6.623 1.00 69.50 84 SER A N 1
ATOM 661 C CA . SER A 1 84 ? 15.482 3.840 -7.443 1.00 69.50 84 SER A CA 1
ATOM 662 C C . SER A 1 84 ? 15.072 4.670 -8.668 1.00 69.50 84 SER A C 1
ATOM 664 O O . SER A 1 84 ? 15.840 5.498 -9.151 1.00 69.50 84 SER A O 1
ATOM 666 N N . ASP A 1 85 ? 13.826 4.499 -9.103 1.00 68.69 85 ASP A N 1
ATOM 667 C CA . ASP A 1 85 ? 13.225 5.115 -10.277 1.00 68.69 85 ASP A CA 1
ATOM 668 C C . ASP A 1 85 ? 12.450 6.408 -9.935 1.00 68.69 85 ASP A C 1
ATOM 670 O O . ASP A 1 85 ? 11.808 7.013 -10.795 1.00 68.69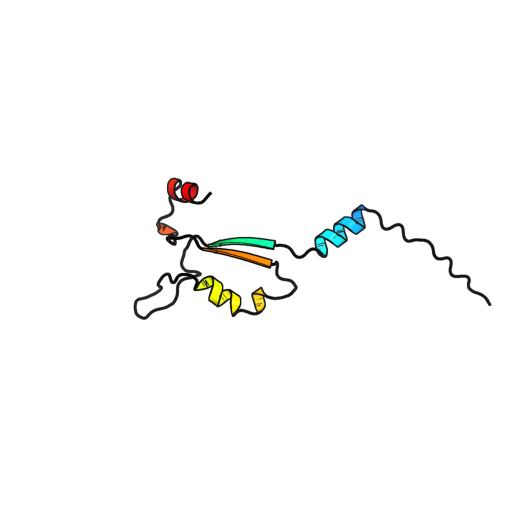 85 ASP A O 1
ATOM 674 N N . MET A 1 86 ? 12.457 6.864 -8.681 1.00 67.88 86 MET A N 1
ATOM 675 C CA . MET A 1 86 ? 11.619 7.985 -8.246 1.00 67.88 86 MET A CA 1
ATOM 676 C C . MET A 1 86 ? 12.084 9.328 -8.850 1.00 67.88 86 MET A C 1
ATOM 678 O O . MET A 1 86 ? 13.196 9.783 -8.590 1.00 67.88 86 MET A O 1
ATOM 682 N N . THR A 1 87 ? 11.208 10.011 -9.598 1.00 77.12 87 THR A N 1
ATOM 683 C CA . THR A 1 87 ? 11.421 11.395 -10.076 1.00 77.12 87 THR A CA 1
ATOM 684 C C . THR A 1 87 ? 10.288 12.324 -9.610 1.00 77.12 87 THR A C 1
ATOM 686 O O . THR A 1 87 ? 9.193 11.842 -9.295 1.00 77.12 87 THR A O 1
ATOM 689 N N . PRO A 1 88 ? 10.496 13.656 -9.550 1.00 76.94 88 PRO A N 1
ATOM 690 C CA . PRO A 1 88 ? 9.449 14.608 -9.163 1.00 76.94 88 PRO A CA 1
ATOM 691 C C . PRO A 1 88 ? 8.182 14.520 -10.028 1.00 76.94 88 PRO A C 1
ATOM 693 O O . PRO A 1 88 ? 7.070 14.644 -9.515 1.00 76.94 88 PRO A O 1
ATOM 696 N N . GLU A 1 89 ? 8.335 14.252 -11.325 1.00 74.06 89 GLU A N 1
ATOM 697 C CA . GLU A 1 89 ? 7.229 14.091 -12.274 1.00 74.06 89 GLU A CA 1
ATOM 698 C C . GLU A 1 89 ? 6.417 12.827 -11.972 1.00 74.06 89 GLU A C 1
ATOM 700 O O . GLU A 1 89 ? 5.186 12.859 -11.990 1.00 74.06 89 GLU A O 1
ATOM 705 N N . ARG A 1 90 ? 7.093 11.725 -11.617 1.00 65.94 90 ARG A N 1
ATOM 706 C CA . ARG A 1 90 ? 6.444 10.486 -11.161 1.00 65.94 90 ARG A CA 1
ATOM 707 C C . ARG A 1 90 ? 5.653 10.684 -9.875 1.00 65.94 90 ARG A C 1
ATOM 709 O O . ARG A 1 90 ? 4.545 10.173 -9.763 1.00 65.94 90 ARG A O 1
ATOM 716 N N . LEU A 1 91 ? 6.196 11.441 -8.922 1.00 65.00 91 LEU A N 1
ATOM 717 C CA . LEU A 1 91 ? 5.514 11.731 -7.661 1.00 65.00 91 LEU A CA 1
ATOM 718 C C . LEU A 1 91 ? 4.244 12.569 -7.880 1.00 65.00 91 LEU A C 1
ATOM 720 O O . LEU A 1 91 ? 3.236 12.359 -7.207 1.00 65.00 91 LEU A O 1
ATOM 724 N N . ALA A 1 92 ? 4.274 13.505 -8.832 1.00 71.56 92 ALA A N 1
ATOM 725 C CA . ALA A 1 92 ? 3.114 14.324 -9.176 1.00 71.56 92 ALA A CA 1
ATOM 726 C C . ALA A 1 92 ? 1.970 13.513 -9.812 1.00 71.56 92 ALA A C 1
ATOM 728 O O . ALA A 1 92 ? 0.809 13.873 -9.628 1.00 71.56 92 ALA A O 1
ATOM 729 N N . ALA A 1 93 ? 2.278 12.413 -10.506 1.00 65.94 93 ALA A N 1
ATOM 730 C CA . ALA A 1 93 ? 1.290 11.549 -11.155 1.00 65.94 93 ALA A CA 1
ATOM 731 C C . ALA A 1 93 ? 0.415 10.734 -10.176 1.00 65.94 93 ALA A C 1
ATOM 733 O O . ALA A 1 93 ? -0.564 10.128 -10.604 1.00 65.94 93 ALA A O 1
ATOM 734 N N . TYR A 1 94 ? 0.748 10.719 -8.880 1.00 61.75 94 TYR A N 1
ATOM 735 C CA . TYR A 1 94 ? 0.071 9.919 -7.850 1.00 61.75 94 TYR A CA 1
ATOM 736 C C . TYR A 1 94 ? -0.632 10.731 -6.753 1.00 61.75 94 TYR A C 1
ATOM 738 O O . TYR A 1 94 ? -1.013 10.158 -5.727 1.00 61.75 94 TYR A O 1
ATOM 746 N N . ARG A 1 95 ? -0.780 12.045 -6.969 1.00 60.03 95 ARG A N 1
ATOM 747 C CA . ARG A 1 95 ? -1.535 12.956 -6.096 1.00 60.03 95 ARG A CA 1
ATOM 748 C C . ARG A 1 95 ? -3.040 12.726 -6.145 1.00 60.03 95 ARG A C 1
ATOM 750 O O . ARG A 1 95 ? -3.552 12.415 -7.240 1.00 60.03 95 ARG A O 1
#

Sequence (95 aa):
MAVTYSCHPIIINTSFATRLNIIMQKKSIYVAYTGGTIGMQRSDQGYIPVSGHLQRQLALMPEFHRPEMPDFTIHEYAPLMDSSDMTPERLAAYR

Organism: Salmonella diarizonae (NCBI:txid59204)

pLDDT: mean 74.59, std 15.82, range [30.86, 92.38]